Protein AF-A0A212S5J3-F1 (afdb_monomer)

Mean predicted aligned error: 6.67 Å

Foldseek 3Di:
DVVLLVLLLVLLLVLCVVPPNVLSPPDSVSSLVCCCVVAPVVLSVLSVVLNVVVVVVVVVVPDDDDDDPVVVVVSNVSSVVSSVRSPPPPD

pLDDT: mean 81.36, std 10.66, range [41.44, 90.06]

Structure (mmCIF, N/CA/C/O backbone):
data_AF-A0A212S5J3-F1
#
_entry.id   AF-A0A212S5J3-F1
#
loop_
_atom_site.group_PDB
_atom_site.id
_atom_site.type_symbol
_atom_site.label_atom_id
_atom_site.label_alt_id
_atom_site.label_comp_id
_atom_site.label_asym_id
_atom_site.label_entity_id
_atom_site.label_seq_id
_atom_site.pdbx_PDB_ins_code
_atom_site.Cartn_x
_atom_site.Cartn_y
_atom_site.Cartn_z
_atom_site.occupancy
_atom_site.B_iso_or_equiv
_atom_site.auth_seq_id
_atom_site.auth_comp_id
_atom_site.auth_asym_id
_atom_site.auth_atom_id
_atom_site.pdbx_PDB_model_num
ATOM 1 N N . MET A 1 1 ? 1.568 4.027 -12.786 1.00 67.62 1 MET A N 1
ATOM 2 C CA . MET A 1 1 ? 1.708 3.657 -11.357 1.00 67.62 1 MET A CA 1
ATOM 3 C C . MET A 1 1 ? 0.731 4.349 -10.425 1.00 67.62 1 MET A C 1
ATOM 5 O O . MET A 1 1 ? 0.261 3.703 -9.497 1.00 67.62 1 MET A O 1
ATOM 9 N N . ALA A 1 2 ? 0.316 5.585 -10.720 1.00 76.88 2 ALA A N 1
ATOM 10 C CA . ALA A 1 2 ? -0.646 6.315 -9.893 1.00 76.88 2 ALA A CA 1
ATOM 11 C C . ALA A 1 2 ? -1.971 5.566 -9.619 1.00 76.88 2 ALA A C 1
ATOM 13 O O . ALA A 1 2 ? -2.504 5.675 -8.522 1.00 76.88 2 ALA A O 1
ATOM 14 N N . LEU A 1 3 ? -2.482 4.763 -10.564 1.00 82.50 3 LEU A N 1
ATOM 15 C CA . LEU A 1 3 ? -3.712 3.978 -10.362 1.00 82.50 3 LEU A CA 1
ATOM 16 C C . LEU A 1 3 ? -3.565 2.883 -9.291 1.00 82.50 3 LEU A C 1
ATOM 18 O O . LEU A 1 3 ? -4.461 2.724 -8.468 1.00 82.50 3 LEU A O 1
ATOM 22 N N . LEU A 1 4 ? -2.433 2.168 -9.263 1.00 84.56 4 LEU A N 1
ATOM 23 C CA . LEU A 1 4 ? -2.158 1.140 -8.249 1.00 84.56 4 LEU A CA 1
ATOM 24 C C . LEU A 1 4 ? -1.995 1.763 -6.860 1.00 84.56 4 LEU A C 1
ATOM 26 O O . LEU A 1 4 ? -2.543 1.256 -5.886 1.00 84.56 4 LEU A O 1
ATOM 30 N N . LEU A 1 5 ? -1.302 2.904 -6.785 1.00 86.44 5 LEU A N 1
ATOM 31 C CA . LEU A 1 5 ? -1.168 3.673 -5.549 1.00 86.44 5 LEU A CA 1
ATOM 32 C C . LEU A 1 5 ? -2.541 4.122 -5.025 1.00 86.44 5 LEU A C 1
ATOM 34 O O . LEU A 1 5 ?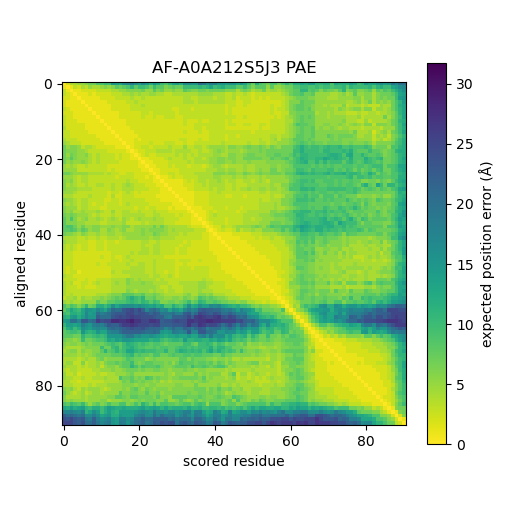 -2.851 3.925 -3.854 1.00 86.44 5 LEU A O 1
ATOM 38 N N . ARG A 1 6 ? -3.399 4.652 -5.906 1.00 87.69 6 ARG A N 1
ATOM 39 C CA . ARG A 1 6 ? -4.763 5.063 -5.543 1.00 87.69 6 ARG A CA 1
ATOM 40 C C . ARG A 1 6 ? -5.624 3.890 -5.087 1.00 87.69 6 ARG A C 1
ATOM 42 O O . ARG A 1 6 ? -6.348 4.043 -4.112 1.00 87.69 6 ARG A O 1
ATOM 49 N N . ALA A 1 7 ? -5.534 2.733 -5.743 1.00 88.19 7 ALA A N 1
ATOM 50 C CA . ALA A 1 7 ? -6.257 1.533 -5.323 1.00 88.19 7 ALA A CA 1
ATOM 51 C C . ALA A 1 7 ? -5.826 1.065 -3.921 1.00 88.19 7 ALA A C 1
ATOM 53 O O . ALA A 1 7 ? -6.672 0.722 -3.094 1.00 88.19 7 ALA A O 1
ATOM 54 N N . LEU A 1 8 ? -4.521 1.114 -3.629 1.00 87.81 8 LEU A N 1
ATOM 55 C CA . LEU A 1 8 ? -3.966 0.778 -2.317 1.00 87.81 8 LEU A CA 1
ATOM 56 C C . LEU A 1 8 ? -4.447 1.740 -1.215 1.00 87.81 8 LEU A C 1
ATOM 58 O O . LEU A 1 8 ? -4.832 1.302 -0.129 1.00 87.81 8 LEU A O 1
ATOM 62 N N . GLU A 1 9 ? -4.442 3.045 -1.491 1.00 89.69 9 GLU A N 1
ATOM 63 C CA . GLU A 1 9 ? -4.954 4.072 -0.573 1.00 89.69 9 GLU A CA 1
ATOM 64 C C . GLU A 1 9 ? -6.461 3.921 -0.343 1.00 89.69 9 GLU A C 1
ATOM 66 O O . GLU A 1 9 ? -6.938 4.013 0.788 1.00 89.69 9 GLU A O 1
ATOM 71 N N . GLU A 1 10 ? -7.221 3.634 -1.399 1.00 89.38 10 GLU A N 1
ATOM 72 C CA . GLU A 1 10 ? -8.664 3.442 -1.305 1.00 89.38 10 GLU A CA 1
ATOM 73 C C . GLU A 1 10 ? -9.023 2.189 -0.494 1.00 89.38 10 GLU A C 1
ATOM 75 O O . GLU A 1 10 ? -9.964 2.217 0.300 1.00 89.38 10 GLU A O 1
ATOM 80 N N . ALA A 1 11 ? -8.263 1.100 -0.635 1.00 88.75 11 ALA A N 1
ATOM 81 C CA . ALA A 1 11 ? -8.434 -0.098 0.183 1.00 88.75 11 ALA A CA 1
ATOM 82 C C . ALA A 1 11 ? -8.201 0.184 1.676 1.00 88.75 11 ALA A C 1
ATOM 84 O O . ALA A 1 11 ? -8.996 -0.255 2.511 1.00 88.75 11 ALA A O 1
ATOM 85 N N . LEU A 1 12 ? -7.176 0.974 2.014 1.00 89.19 12 LEU A N 1
ATOM 86 C CA . LEU A 1 12 ? -6.935 1.394 3.395 1.00 89.19 12 LEU A CA 1
ATOM 87 C C . LEU A 1 12 ? -8.071 2.288 3.917 1.00 89.19 12 LEU A C 1
ATOM 89 O O . LEU A 1 12 ? -8.585 2.057 5.013 1.00 89.19 12 LEU A O 1
ATOM 93 N N . CYS A 1 13 ? -8.544 3.240 3.109 1.00 89.56 13 CYS A N 1
ATOM 94 C CA . CYS A 1 13 ? -9.707 4.060 3.447 1.00 89.56 13 CYS A CA 1
ATOM 95 C C . CYS A 1 13 ? -10.961 3.211 3.704 1.00 89.56 13 CYS A C 1
ATOM 97 O O . CYS A 1 13 ? -11.663 3.456 4.684 1.00 89.56 13 CYS A O 1
ATOM 99 N N . ARG A 1 14 ? -11.241 2.196 2.872 1.00 88.94 14 ARG A N 1
ATOM 100 C CA . ARG A 1 14 ? -12.370 1.264 3.068 1.00 88.94 14 ARG A CA 1
ATOM 101 C C . ARG A 1 14 ? -12.231 0.454 4.356 1.00 88.94 14 ARG A C 1
ATOM 103 O O . ARG A 1 14 ? -13.206 0.308 5.091 1.00 88.94 14 ARG A O 1
ATOM 110 N N . TYR A 1 15 ? -11.027 -0.024 4.662 1.00 88.75 15 TYR A N 1
ATOM 111 C CA . TYR A 1 15 ? -10.746 -0.706 5.923 1.00 88.75 15 TYR A CA 1
ATOM 112 C C . TYR A 1 15 ? -11.066 0.194 7.131 1.00 88.75 15 TYR A C 1
ATOM 114 O O . TYR A 1 15 ? -11.776 -0.216 8.055 1.00 88.75 15 TYR A O 1
ATOM 122 N N . TRP A 1 16 ? -10.626 1.456 7.102 1.00 90.06 16 TRP A N 1
ATOM 123 C CA . TRP A 1 16 ? -10.919 2.402 8.178 1.00 90.06 16 TRP A CA 1
ATOM 124 C C . TRP A 1 16 ? -12.377 2.847 8.218 1.00 90.06 16 TRP A C 1
ATOM 126 O O . TRP A 1 16 ? -12.898 3.037 9.311 1.00 90.06 16 TRP A O 1
ATOM 136 N N . GLN A 1 17 ? -13.077 2.944 7.087 1.00 88.31 17 GLN A N 1
ATOM 137 C CA . GLN A 1 17 ? -14.522 3.203 7.067 1.00 88.31 17 GLN A CA 1
ATOM 138 C C . GLN A 1 17 ? -15.294 2.160 7.890 1.00 88.31 17 GLN A C 1
ATOM 140 O O . GLN A 1 17 ? -16.190 2.524 8.646 1.00 88.31 17 GLN A O 1
ATOM 145 N N . GLY A 1 18 ? -14.904 0.883 7.805 1.00 85.81 18 GLY A N 1
ATOM 146 C CA . GLY A 1 18 ? -15.536 -0.199 8.564 1.00 85.81 18 GLY A CA 1
ATOM 147 C C . GLY A 1 18 ? -15.164 -0.251 10.053 1.00 85.81 18 GLY A C 1
ATOM 148 O O . GLY A 1 18 ? -15.924 -0.802 10.845 1.00 85.81 18 GLY A O 1
ATOM 149 N N . ARG A 1 19 ? -14.012 0.307 10.460 1.00 86.38 19 ARG A N 1
ATOM 150 C CA . ARG A 1 19 ? -13.527 0.237 11.856 1.00 86.38 19 ARG A CA 1
ATOM 151 C C . ARG A 1 19 ? -13.526 1.560 12.615 1.00 86.38 19 ARG A C 1
ATOM 153 O O . ARG A 1 19 ? -13.951 1.600 13.769 1.00 86.38 19 ARG A O 1
ATOM 160 N N . LYS A 1 20 ? -12.991 2.620 12.013 1.00 87.75 20 LYS A N 1
ATOM 161 C CA . LYS A 1 20 ? -12.816 3.964 12.589 1.00 87.75 20 LYS A CA 1
ATOM 162 C C . LYS A 1 20 ? -12.881 5.022 11.473 1.00 87.75 20 LYS A C 1
ATOM 164 O O . LYS A 1 20 ? -11.838 5.426 10.953 1.00 87.75 20 LYS A O 1
ATOM 169 N N . PRO A 1 21 ? -14.081 5.525 11.130 1.00 86.81 21 PRO A N 1
ATOM 170 C CA . PRO A 1 21 ? -14.273 6.493 10.045 1.00 86.81 21 PRO A CA 1
ATOM 171 C C . PRO A 1 21 ? -13.465 7.788 10.207 1.00 86.81 21 PRO A C 1
ATOM 173 O O . PRO A 1 21 ? -13.160 8.458 9.225 1.00 86.81 21 PRO A O 1
ATOM 176 N N . GLN A 1 22 ? -13.097 8.145 11.442 1.00 88.06 22 GLN A N 1
ATOM 177 C CA . GLN A 1 22 ? -12.248 9.301 11.729 1.00 88.06 22 GLN A CA 1
ATOM 178 C C . GLN A 1 22 ? -10.862 9.148 11.090 1.00 88.06 22 GLN A C 1
ATOM 180 O O . GLN A 1 22 ? -10.346 10.109 10.526 1.00 88.06 22 GLN A O 1
ATOM 185 N N . LEU A 1 23 ? -10.300 7.934 11.116 1.00 87.75 23 LEU A N 1
ATOM 186 C CA . LEU A 1 23 ? -9.002 7.639 10.512 1.00 87.75 23 LEU A CA 1
ATOM 187 C C . LEU A 1 23 ? -9.083 7.611 8.984 1.00 87.75 23 LEU A C 1
ATOM 189 O O . LEU A 1 23 ? -8.141 8.038 8.331 1.00 87.75 23 LEU A O 1
ATOM 193 N N . ALA A 1 24 ? -10.225 7.239 8.399 1.00 87.31 24 ALA A N 1
ATOM 194 C CA . ALA A 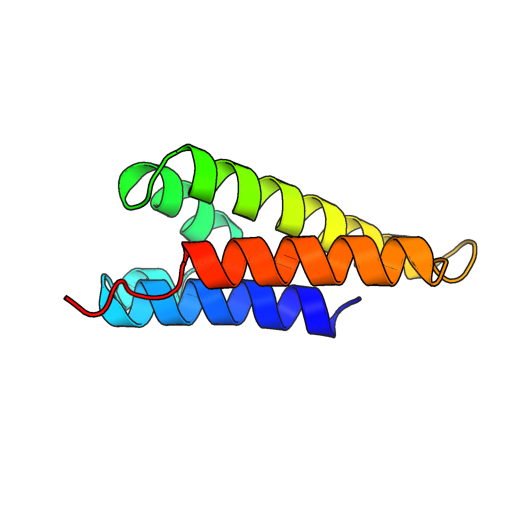1 24 ? -10.413 7.269 6.944 1.00 87.31 24 ALA A CA 1
ATOM 195 C C . ALA A 1 24 ? -10.301 8.684 6.334 1.00 87.31 24 ALA A C 1
ATOM 197 O O . ALA A 1 24 ? -10.112 8.822 5.128 1.00 87.31 24 ALA A O 1
ATOM 198 N N . ARG A 1 25 ? -10.422 9.744 7.149 1.00 85.81 25 ARG A N 1
ATOM 199 C CA . ARG A 1 25 ? -10.242 11.146 6.727 1.00 85.81 25 ARG A CA 1
ATOM 200 C C . ARG A 1 25 ? -8.802 11.641 6.878 1.00 85.81 25 ARG A C 1
ATOM 202 O O . ARG A 1 25 ? -8.483 12.724 6.394 1.00 85.81 25 ARG A O 1
ATOM 209 N N . CYS A 1 26 ? -7.954 10.887 7.573 1.00 88.44 26 CYS A N 1
ATOM 210 C CA . CYS A 1 26 ? -6.547 11.216 7.757 1.00 88.44 26 CYS A CA 1
ATOM 211 C C . CYS A 1 26 ? -5.744 10.902 6.486 1.00 88.44 26 CYS A C 1
ATOM 213 O O . CYS A 1 26 ? -6.177 10.094 5.666 1.00 88.44 26 CYS A O 1
ATOM 215 N N . PRO A 1 27 ? -4.561 11.504 6.306 1.00 85.94 27 PRO A N 1
ATOM 216 C CA . PRO A 1 27 ? -3.699 11.162 5.184 1.00 85.94 27 PRO A CA 1
ATOM 217 C C . PRO A 1 27 ? -3.168 9.712 5.279 1.00 85.94 27 PRO A C 1
ATOM 219 O O . PRO A 1 27 ? -3.065 9.173 6.386 1.00 85.94 27 PRO A O 1
ATOM 222 N N . PRO A 1 28 ? -2.778 9.083 4.149 1.00 83.50 28 PRO A N 1
ATOM 223 C CA . PRO A 1 28 ? -2.421 7.658 4.092 1.00 83.50 28 PRO A CA 1
ATOM 224 C C . PRO A 1 28 ? -1.304 7.258 5.061 1.00 83.50 28 PRO A C 1
ATOM 226 O O . PRO A 1 28 ? -1.386 6.219 5.703 1.00 83.50 28 PRO A O 1
ATOM 229 N N . HIS A 1 29 ? -0.290 8.109 5.234 1.00 83.19 29 HIS A N 1
ATOM 230 C CA . HIS A 1 29 ? 0.811 7.860 6.169 1.00 83.19 29 HIS A CA 1
ATOM 231 C C . HIS A 1 29 ? 0.341 7.798 7.633 1.00 83.19 29 HIS A C 1
ATOM 233 O O . HIS A 1 29 ? 0.803 6.955 8.396 1.00 83.19 29 HIS A O 1
ATOM 239 N N . ALA A 1 30 ? -0.610 8.652 8.028 1.00 87.00 30 ALA A N 1
ATOM 240 C CA . ALA A 1 30 ? -1.172 8.642 9.376 1.00 87.00 30 ALA A CA 1
ATOM 241 C C . ALA A 1 30 ? -2.069 7.414 9.586 1.00 87.00 30 ALA A C 1
ATOM 243 O O . ALA A 1 30 ? -2.009 6.769 10.630 1.00 87.00 30 ALA A O 1
ATOM 244 N N . GLN A 1 31 ? -2.848 7.044 8.564 1.00 88.88 31 GLN A N 1
ATOM 245 C CA . GLN A 1 31 ? -3.629 5.808 8.563 1.00 88.88 31 GLN A CA 1
ATOM 246 C C . GLN A 1 31 ? -2.737 4.565 8.724 1.00 88.88 31 GLN A C 1
ATOM 248 O O . GLN A 1 31 ? -3.090 3.655 9.468 1.00 88.88 31 GLN A O 1
ATOM 253 N N . ALA A 1 32 ? -1.577 4.535 8.065 1.00 85.44 32 ALA A N 1
ATOM 254 C CA . ALA A 1 32 ? -0.611 3.440 8.130 1.00 85.44 32 ALA A CA 1
ATOM 255 C C . ALA A 1 32 ? 0.042 3.283 9.505 1.00 85.44 32 ALA A C 1
ATOM 257 O O . ALA A 1 32 ? 0.148 2.170 10.009 1.00 85.44 32 ALA A O 1
ATOM 258 N N . LEU A 1 33 ? 0.417 4.398 10.140 1.00 85.88 33 LEU A N 1
ATOM 259 C CA . LEU A 1 33 ? 0.941 4.396 11.510 1.00 85.88 33 LEU A CA 1
ATOM 260 C C . LEU A 1 33 ? -0.077 3.807 12.488 1.00 85.88 33 LEU A C 1
ATOM 262 O O . LEU A 1 33 ? 0.267 3.017 13.362 1.00 85.88 33 LEU A O 1
ATOM 266 N N . CYS A 1 34 ? -1.356 4.148 12.318 1.00 88.25 34 CYS A N 1
ATOM 267 C CA . CYS A 1 34 ? -2.412 3.532 13.108 1.00 88.25 34 CYS A CA 1
ATOM 268 C C . CYS A 1 34 ? -2.630 2.060 12.734 1.00 88.25 34 CYS A C 1
ATOM 270 O O . CYS A 1 34 ? -3.023 1.281 13.593 1.00 88.25 34 CYS A O 1
ATOM 272 N N . LEU A 1 35 ? -2.376 1.647 11.491 1.00 86.19 35 LEU A N 1
ATOM 273 C CA . LEU A 1 35 ? -2.642 0.283 11.028 1.00 86.19 35 LEU A CA 1
ATOM 274 C C . LEU A 1 35 ? -1.868 -0.764 11.839 1.00 86.19 35 LEU A C 1
ATOM 276 O O . LEU A 1 35 ? -2.445 -1.799 12.160 1.00 86.19 35 LEU A O 1
ATOM 280 N N . GLU A 1 36 ? -0.633 -0.466 12.250 1.00 84.25 36 GLU A N 1
ATOM 281 C CA . GLU A 1 36 ? 0.196 -1.342 13.098 1.00 84.25 36 GLU A CA 1
ATOM 282 C C . GLU A 1 36 ? -0.470 -1.711 14.433 1.00 84.25 36 GLU A C 1
ATOM 284 O O . GLU A 1 36 ? -0.231 -2.788 14.967 1.00 84.25 36 GLU A O 1
ATOM 289 N N . SER A 1 37 ? -1.332 -0.838 14.964 1.00 85.56 37 SER A N 1
ATOM 290 C CA . SER A 1 37 ? -2.050 -1.076 16.224 1.00 85.56 37 SER A CA 1
ATOM 291 C C . SER A 1 37 ? -3.411 -1.766 16.046 1.00 85.56 37 SER A C 1
ATOM 293 O O . SER A 1 37 ? -4.015 -2.177 17.034 1.00 85.56 37 SER A O 1
ATOM 295 N N . TYR A 1 38 ? -3.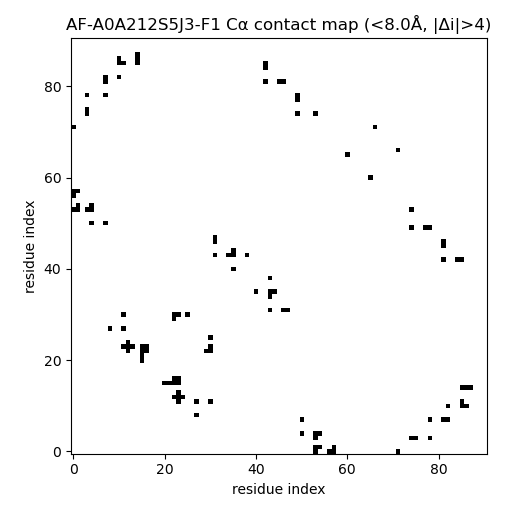937 -1.860 14.818 1.00 84.12 38 TYR A N 1
ATOM 296 C CA . TYR A 1 38 ? -5.308 -2.337 14.547 1.00 84.12 38 TYR A CA 1
ATOM 297 C C . TYR A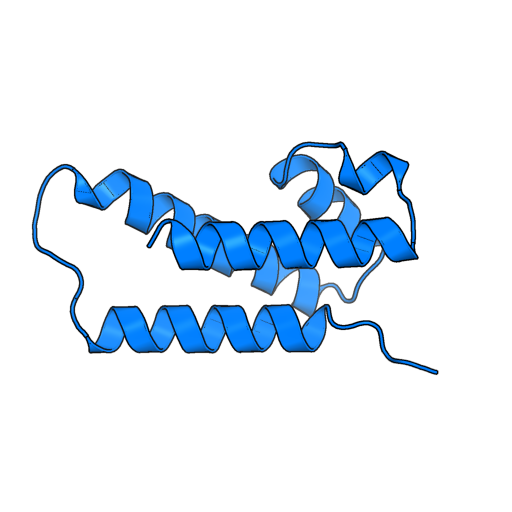 1 38 ? -5.370 -3.570 13.635 1.00 84.12 38 TYR A C 1
ATOM 299 O O . TYR A 1 38 ? -6.371 -4.293 13.647 1.00 84.12 38 TYR A O 1
ATOM 307 N N . ALA A 1 39 ? -4.351 -3.784 12.809 1.00 82.81 39 ALA A N 1
ATOM 308 C CA . ALA A 1 39 ? -4.201 -4.940 11.938 1.00 82.81 39 ALA A CA 1
ATOM 309 C C . ALA A 1 39 ? -2.986 -5.770 12.363 1.00 82.81 39 ALA A C 1
ATOM 311 O O . ALA A 1 39 ? -2.233 -5.393 13.257 1.00 82.81 39 ALA A O 1
ATOM 312 N N . ASP A 1 40 ? -2.806 -6.918 11.715 1.00 83.69 40 ASP A N 1
ATOM 313 C CA . ASP A 1 40 ? -1.625 -7.743 11.927 1.00 83.69 40 ASP A CA 1
ATOM 314 C C . ASP A 1 40 ? -0.340 -6.965 11.548 1.00 83.69 40 ASP A C 1
ATOM 316 O O . ASP A 1 40 ? -0.322 -6.320 10.488 1.00 83.69 40 ASP A O 1
ATOM 320 N N . PRO A 1 41 ? 0.737 -7.019 12.360 1.00 82.19 41 PRO A N 1
ATOM 321 C CA . PRO A 1 41 ? 1.981 -6.296 12.090 1.00 82.19 41 PRO A CA 1
ATOM 322 C C . PRO A 1 41 ? 2.592 -6.615 10.721 1.00 82.19 41 PRO A C 1
ATOM 324 O O . PRO A 1 41 ? 3.232 -5.760 10.107 1.00 82.19 41 PRO A O 1
ATOM 327 N N . ASP A 1 42 ? 2.390 -7.829 10.201 1.00 84.88 42 ASP A N 1
ATOM 328 C CA . ASP A 1 42 ? 2.862 -8.194 8.869 1.00 84.88 42 ASP A CA 1
ATOM 329 C C . ASP A 1 42 ? 2.075 -7.466 7.773 1.00 84.88 42 ASP A C 1
ATOM 331 O O . ASP A 1 42 ? 2.656 -6.982 6.802 1.00 84.88 42 ASP A O 1
ATOM 335 N N . THR A 1 43 ? 0.764 -7.302 7.964 1.00 85.12 43 THR A N 1
ATOM 336 C CA . THR A 1 43 ? -0.103 -6.562 7.033 1.00 85.12 43 THR A CA 1
ATOM 337 C C . THR A 1 43 ? 0.262 -5.081 7.001 1.00 85.12 43 THR A C 1
ATOM 339 O O . THR A 1 43 ? 0.377 -4.500 5.920 1.00 85.12 43 THR A O 1
ATOM 342 N N . ALA A 1 44 ? 0.503 -4.478 8.167 1.00 86.69 44 ALA A N 1
ATOM 343 C CA . ALA A 1 44 ? 0.892 -3.074 8.259 1.00 86.69 44 ALA A CA 1
ATOM 344 C C . ALA A 1 44 ? 2.255 -2.805 7.600 1.00 86.69 44 ALA A C 1
ATOM 346 O O . ALA A 1 44 ? 2.378 -1.896 6.777 1.00 86.69 44 ALA A O 1
ATOM 347 N N . ARG A 1 45 ? 3.260 -3.652 7.872 1.00 86.81 45 ARG A N 1
ATOM 348 C CA . ARG A 1 45 ? 4.581 -3.547 7.228 1.00 86.81 45 ARG A CA 1
ATOM 349 C C . ARG A 1 45 ? 4.503 -3.714 5.715 1.00 86.81 45 ARG A C 1
ATOM 351 O O . ARG A 1 45 ? 5.128 -2.938 4.994 1.00 86.81 45 ARG A O 1
ATOM 358 N N . ARG A 1 46 ? 3.737 -4.697 5.226 1.00 88.12 46 ARG A N 1
ATOM 359 C CA . ARG A 1 46 ? 3.545 -4.908 3.782 1.00 88.12 46 ARG A CA 1
ATOM 360 C C . ARG A 1 46 ? 2.891 -3.703 3.125 1.00 88.12 46 ARG A C 1
ATOM 362 O O . ARG A 1 46 ? 3.401 -3.242 2.112 1.00 88.12 46 ARG A O 1
ATOM 369 N N . TRP A 1 47 ? 1.830 -3.157 3.720 1.00 89.75 47 TRP A N 1
ATOM 370 C CA . TRP A 1 47 ? 1.182 -1.956 3.195 1.00 89.75 47 TRP A CA 1
ATOM 371 C C . TRP A 1 47 ? 2.176 -0.795 3.071 1.00 89.75 47 TRP A C 1
ATOM 373 O O . TRP A 1 47 ? 2.289 -0.202 1.999 1.00 89.75 47 TRP A O 1
ATOM 383 N N . SER A 1 48 ? 2.956 -0.526 4.124 1.00 88.88 48 SER A N 1
ATOM 384 C CA . SER A 1 48 ? 3.945 0.559 4.131 1.00 88.88 48 SER A CA 1
ATOM 385 C C . SER A 1 48 ? 5.049 0.349 3.091 1.00 88.88 48 SER A C 1
ATOM 387 O O . SER A 1 48 ? 5.422 1.292 2.392 1.00 88.88 48 SER A O 1
ATOM 389 N N . ALA A 1 49 ? 5.541 -0.885 2.935 1.00 88.56 49 ALA A N 1
ATOM 390 C CA . ALA A 1 49 ? 6.549 -1.226 1.934 1.00 88.56 49 ALA A CA 1
ATOM 391 C C . ALA A 1 49 ? 6.024 -1.048 0.498 1.00 88.56 49 ALA A C 1
ATOM 393 O O . ALA A 1 49 ? 6.686 -0.410 -0.325 1.00 88.56 49 ALA A O 1
ATOM 394 N N . THR A 1 50 ? 4.819 -1.549 0.205 1.00 89.12 50 THR A N 1
ATOM 395 C CA . THR A 1 50 ? 4.184 -1.423 -1.116 1.00 89.12 50 THR A CA 1
ATOM 396 C C . THR A 1 50 ? 3.856 0.037 -1.439 1.00 89.12 50 THR A C 1
ATOM 398 O O . THR A 1 50 ? 4.141 0.494 -2.547 1.00 89.12 50 THR A O 1
ATOM 401 N N . TRP A 1 51 ? 3.330 0.804 -0.476 1.00 89.62 51 TRP A N 1
ATOM 402 C CA . TRP A 1 51 ? 3.034 2.229 -0.657 1.00 89.62 51 TRP A CA 1
ATOM 403 C C . TRP A 1 51 ? 4.305 3.042 -0.927 1.00 89.62 51 TRP A C 1
ATOM 405 O O . TRP A 1 51 ? 4.341 3.816 -1.882 1.00 89.62 51 TRP A O 1
ATOM 415 N N . ALA A 1 52 ? 5.379 2.822 -0.160 1.00 87.56 52 ALA A N 1
ATOM 416 C CA . ALA A 1 52 ? 6.658 3.499 -0.378 1.00 87.56 52 ALA A CA 1
ATOM 417 C C . ALA A 1 52 ? 7.271 3.152 -1.746 1.00 87.56 52 ALA A C 1
ATOM 419 O O . ALA A 1 52 ? 7.755 4.042 -2.448 1.00 87.56 52 ALA A O 1
ATOM 420 N N . GLY A 1 53 ? 7.217 1.878 -2.155 1.00 86.31 53 GLY A N 1
ATOM 421 C CA . GLY A 1 53 ? 7.697 1.422 -3.461 1.00 86.31 53 GLY A CA 1
ATOM 422 C C . GLY A 1 53 ? 6.937 2.054 -4.628 1.00 86.31 53 GLY A C 1
ATOM 423 O O . GLY A 1 53 ? 7.558 2.593 -5.544 1.00 86.31 53 GLY A O 1
ATOM 424 N N . LEU A 1 54 ? 5.602 2.059 -4.566 1.00 84.81 54 LEU A N 1
ATOM 425 C CA . LEU A 1 54 ? 4.737 2.656 -5.588 1.00 84.81 54 LEU A CA 1
ATOM 426 C C . LEU A 1 54 ? 4.825 4.178 -5.632 1.00 84.81 54 LEU A C 1
ATOM 428 O O . LEU A 1 54 ? 4.865 4.749 -6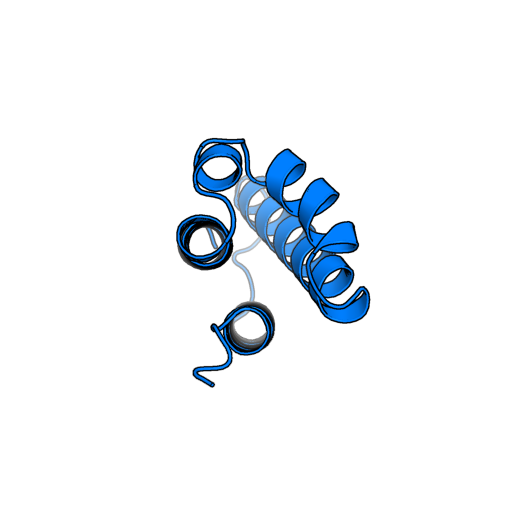.720 1.00 84.81 54 LEU A O 1
ATOM 432 N N . SER A 1 55 ? 4.852 4.835 -4.471 1.00 85.19 55 SER A N 1
ATOM 433 C CA . SER A 1 55 ? 5.015 6.286 -4.366 1.00 85.19 55 SER A CA 1
ATOM 434 C C . SER A 1 55 ? 6.339 6.708 -4.996 1.00 85.19 55 SER A C 1
ATOM 436 O O . SER A 1 55 ? 6.366 7.557 -5.888 1.00 85.19 55 SER A O 1
ATOM 438 N N . ARG A 1 56 ? 7.428 6.004 -4.659 1.00 81.94 56 ARG A N 1
ATOM 439 C CA . ARG A 1 56 ? 8.731 6.204 -5.291 1.00 81.94 56 ARG A CA 1
ATOM 440 C C . ARG A 1 56 ? 8.661 5.959 -6.798 1.00 81.94 56 ARG A C 1
ATOM 442 O O . ARG A 1 56 ? 9.033 6.836 -7.562 1.00 81.94 56 ARG A O 1
ATOM 449 N N . ALA A 1 57 ? 8.103 4.841 -7.257 1.00 79.31 57 ALA A N 1
ATOM 450 C CA . ALA A 1 57 ? 7.953 4.586 -8.689 1.00 79.31 57 ALA A CA 1
ATOM 451 C C . ALA A 1 57 ? 7.176 5.708 -9.407 1.00 79.31 57 ALA A C 1
ATOM 453 O O . ALA A 1 57 ? 7.598 6.151 -10.470 1.00 79.31 57 ALA A O 1
ATOM 454 N N . CYS A 1 58 ? 6.099 6.231 -8.807 1.00 76.94 58 CYS A N 1
ATOM 455 C CA . CYS A 1 58 ? 5.346 7.365 -9.350 1.00 76.94 58 CYS A CA 1
ATOM 456 C C . CYS A 1 58 ? 6.177 8.654 -9.423 1.00 76.94 58 CYS A C 1
ATOM 458 O O . CYS A 1 58 ? 6.060 9.380 -10.404 1.00 76.94 58 CYS A O 1
ATOM 460 N N . HIS A 1 59 ? 7.012 8.929 -8.418 1.00 74.19 59 HIS A N 1
ATOM 461 C CA . HIS A 1 59 ? 7.899 10.096 -8.395 1.00 74.19 59 HIS A CA 1
ATOM 462 C C . HIS A 1 59 ? 9.044 9.990 -9.419 1.00 74.19 59 HIS A C 1
ATOM 464 O O . HIS A 1 59 ? 9.421 10.990 -10.023 1.00 74.19 59 HIS A O 1
ATOM 470 N N . TYR A 1 60 ? 9.587 8.789 -9.640 1.00 65.62 60 TYR A N 1
ATOM 471 C CA . TYR A 1 60 ? 10.740 8.564 -10.523 1.00 65.62 60 TYR A CA 1
ATOM 472 C C . TYR A 1 60 ? 10.382 8.492 -12.020 1.00 65.62 60 TYR A C 1
ATOM 474 O O . TYR A 1 60 ? 11.264 8.651 -12.859 1.00 65.62 60 TYR A O 1
ATOM 482 N N . HIS A 1 61 ? 9.099 8.355 -12.381 1.00 62.12 61 HIS A N 1
ATOM 483 C CA . HIS A 1 61 ? 8.634 8.397 -13.783 1.00 62.12 61 HIS A CA 1
ATOM 484 C C . HIS A 1 61 ? 8.843 9.753 -14.485 1.00 62.12 61 HIS A C 1
ATOM 486 O O . HIS A 1 61 ? 8.456 9.910 -15.641 1.00 62.12 61 HIS A O 1
ATOM 492 N N . GLY A 1 62 ? 9.438 10.734 -13.804 1.00 56.38 62 GLY A N 1
ATOM 493 C CA . GLY A 1 62 ? 9.806 12.010 -14.395 1.00 56.38 62 GLY A CA 1
ATOM 494 C C . GLY A 1 62 ? 11.067 11.981 -15.259 1.00 56.38 62 GLY A C 1
ATOM 495 O O . GLY A 1 62 ? 11.198 12.898 -16.062 1.00 56.38 62 GLY A O 1
ATOM 496 N N . TYR A 1 63 ? 11.981 11.003 -15.117 1.00 53.00 63 TYR A N 1
ATOM 497 C CA . TYR A 1 63 ? 13.308 11.168 -15.734 1.00 53.00 63 TYR A CA 1
ATOM 498 C C . TYR A 1 63 ? 13.933 10.013 -16.527 1.00 53.00 63 TYR A C 1
ATOM 500 O O . TYR A 1 63 ? 14.521 10.322 -17.555 1.00 53.00 63 TYR A O 1
ATOM 508 N N . GLU A 1 64 ? 13.834 8.724 -16.191 1.00 58.03 64 GLU A N 1
ATOM 509 C CA . GLU A 1 64 ? 14.599 7.710 -16.953 1.00 58.03 64 GLU A CA 1
ATOM 510 C C . GLU A 1 64 ? 13.869 6.357 -17.018 1.00 58.03 64 GLU A C 1
ATOM 512 O O . GLU A 1 64 ? 13.623 5.732 -15.996 1.00 58.03 64 GLU A O 1
ATOM 517 N N . LEU A 1 65 ? 13.532 5.930 -18.244 1.00 60.75 65 LEU A N 1
ATOM 518 C CA . LEU A 1 65 ? 12.853 4.684 -18.647 1.00 60.75 65 LEU A CA 1
ATOM 519 C C . LEU A 1 65 ? 11.444 4.408 -18.079 1.00 60.75 65 LEU A C 1
ATOM 521 O O . LEU A 1 65 ? 11.170 4.447 -16.883 1.00 60.75 65 LEU A O 1
ATOM 525 N N . ALA A 1 66 ? 10.533 4.026 -18.981 1.00 62.62 66 ALA A N 1
ATOM 526 C CA . ALA A 1 66 ? 9.254 3.444 -18.593 1.00 62.62 66 ALA A CA 1
ATOM 527 C C . ALA A 1 66 ? 9.491 2.113 -17.846 1.00 62.62 66 ALA A C 1
ATOM 529 O O . ALA A 1 66 ? 10.361 1.341 -18.260 1.00 62.62 66 ALA A O 1
ATOM 530 N N . PRO A 1 67 ? 8.724 1.820 -16.781 1.00 66.62 67 PRO A N 1
ATOM 531 C CA . PRO A 1 67 ? 8.861 0.580 -16.026 1.00 66.62 67 PRO A CA 1
ATOM 532 C C . PRO A 1 67 ? 8.635 -0.625 -16.936 1.00 66.62 67 PRO A C 1
ATOM 534 O O . PRO A 1 67 ? 7.770 -0.613 -17.820 1.00 66.62 67 PRO A O 1
ATOM 537 N N . THR A 1 68 ? 9.391 -1.688 -16.700 1.00 77.75 68 THR A N 1
ATOM 538 C CA . THR A 1 68 ? 9.239 -2.932 -17.449 1.00 77.75 68 THR A CA 1
ATOM 539 C C . THR A 1 68 ? 7.910 -3.608 -17.110 1.00 77.75 68 THR A C 1
ATOM 541 O O . THR A 1 68 ? 7.377 -3.485 -16.006 1.00 77.75 68 THR A O 1
ATOM 544 N N . HIS A 1 69 ? 7.369 -4.387 -18.049 1.00 78.31 69 HIS A N 1
ATOM 545 C CA . HIS A 1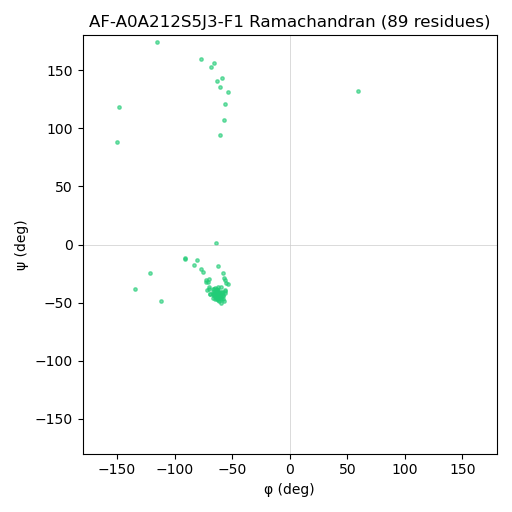 69 ? 6.140 -5.156 -17.823 1.00 78.31 69 HIS A CA 1
ATOM 546 C C . HIS A 1 69 ? 6.229 -6.084 -16.594 1.00 78.31 69 HIS A C 1
ATOM 548 O O . HIS A 1 69 ? 5.235 -6.281 -15.894 1.00 78.31 69 HIS A O 1
ATOM 554 N N . ALA A 1 70 ? 7.420 -6.622 -16.310 1.00 80.19 70 ALA A N 1
ATOM 555 C CA . ALA A 1 70 ? 7.672 -7.467 -15.147 1.00 80.19 70 ALA A CA 1
ATOM 556 C C . ALA A 1 70 ? 7.531 -6.690 -13.827 1.00 80.19 70 ALA A C 1
ATOM 558 O O . ALA A 1 70 ? 6.864 -7.167 -12.912 1.00 80.19 70 ALA A O 1
ATOM 559 N N . GLU A 1 71 ? 8.080 -5.475 -13.745 1.00 77.94 71 GLU A N 1
ATOM 560 C CA . GLU A 1 71 ? 7.930 -4.601 -12.570 1.00 77.94 71 GLU A CA 1
ATOM 561 C C . GLU A 1 71 ? 6.471 -4.184 -12.361 1.00 77.94 71 GLU A C 1
ATOM 563 O O . GLU A 1 71 ? 5.975 -4.197 -11.236 1.00 77.94 71 GLU A O 1
ATOM 568 N N . LEU A 1 72 ? 5.748 -3.897 -13.450 1.00 81.19 72 LEU A N 1
ATOM 569 C CA . LEU A 1 72 ? 4.314 -3.606 -13.396 1.00 81.19 72 LEU A CA 1
ATOM 570 C C . LEU A 1 72 ? 3.504 -4.774 -12.824 1.00 81.19 72 LEU A C 1
ATOM 572 O O . LEU A 1 72 ? 2.612 -4.557 -12.003 1.00 81.19 72 LEU A O 1
ATOM 576 N N . CYS A 1 73 ? 3.808 -6.000 -13.256 1.00 84.75 73 CYS A N 1
ATOM 577 C CA . CYS A 1 73 ? 3.150 -7.197 -12.743 1.00 84.75 73 CYS A CA 1
ATOM 578 C C . CYS A 1 73 ? 3.492 -7.432 -11.272 1.00 84.75 73 CYS A C 1
ATOM 580 O O . CYS A 1 73 ? 2.579 -7.623 -10.480 1.00 84.75 73 CYS A O 1
ATOM 582 N N . ALA A 1 74 ? 4.765 -7.319 -10.887 1.00 85.19 74 ALA A N 1
ATOM 583 C CA . ALA A 1 74 ? 5.179 -7.470 -9.494 1.00 85.19 74 ALA A CA 1
ATOM 584 C C . ALA A 1 74 ? 4.461 -6.473 -8.568 1.00 85.19 74 ALA A C 1
ATOM 586 O O . AL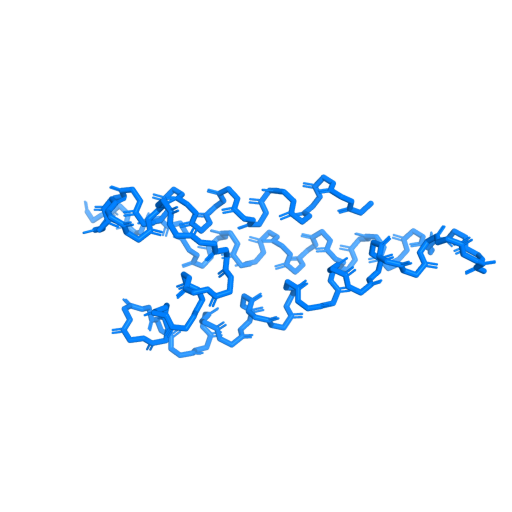A A 1 74 ? 3.933 -6.857 -7.527 1.00 85.19 74 ALA A O 1
ATOM 587 N N . TRP A 1 75 ? 4.360 -5.202 -8.974 1.00 84.56 75 TRP A N 1
ATOM 588 C CA . TRP A 1 75 ? 3.632 -4.193 -8.204 1.00 84.56 75 TRP A CA 1
ATOM 589 C C . TRP A 1 75 ? 2.131 -4.457 -8.125 1.00 84.56 75 TRP A C 1
ATOM 591 O O . TRP A 1 75 ? 1.532 -4.222 -7.077 1.00 84.56 75 TRP A O 1
ATOM 601 N N . ARG A 1 76 ? 1.511 -4.933 -9.211 1.00 84.75 76 ARG A N 1
ATOM 602 C CA . ARG A 1 76 ? 0.098 -5.331 -9.192 1.00 84.75 76 ARG A CA 1
ATOM 603 C C . ARG A 1 76 ? -0.119 -6.468 -8.195 1.00 84.75 76 ARG A C 1
ATOM 605 O O . ARG A 1 76 ? -1.003 -6.357 -7.353 1.00 84.75 76 ARG A O 1
ATOM 612 N N . ASP A 1 77 ? 0.705 -7.506 -8.259 1.00 88.00 77 ASP A N 1
ATOM 613 C CA . ASP A 1 77 ? 0.567 -8.695 -7.419 1.00 88.00 77 ASP A CA 1
ATOM 614 C C . ASP A 1 77 ? 0.779 -8.354 -5.926 1.00 88.00 77 ASP A C 1
ATOM 616 O O . ASP A 1 77 ? 0.063 -8.853 -5.053 1.00 88.00 77 ASP A O 1
ATOM 620 N N . ASP A 1 78 ? 1.710 -7.443 -5.615 1.00 86.31 78 ASP A N 1
ATOM 621 C CA . ASP A 1 78 ? 1.906 -6.928 -4.255 1.00 86.31 78 ASP A CA 1
ATOM 622 C C . ASP A 1 78 ? 0.696 -6.126 -3.755 1.00 86.31 78 ASP A C 1
ATOM 624 O O . ASP A 1 78 ? 0.261 -6.308 -2.614 1.00 86.31 78 ASP A O 1
ATOM 628 N N . VAL A 1 79 ? 0.114 -5.270 -4.601 1.00 86.38 79 VAL A N 1
ATOM 629 C CA . VAL A 1 79 ? -1.103 -4.516 -4.260 1.00 86.38 79 VAL A CA 1
ATOM 630 C C . VAL A 1 79 ? -2.277 -5.456 -4.024 1.00 86.38 79 VAL A C 1
ATOM 632 O O . VAL A 1 79 ? -2.957 -5.318 -3.010 1.00 86.38 79 VAL A O 1
ATOM 635 N N . GLU A 1 80 ? -2.501 -6.435 -4.899 1.00 88.31 80 GLU A N 1
ATOM 636 C CA . GLU A 1 80 ? -3.568 -7.427 -4.739 1.00 88.31 80 GLU A CA 1
ATOM 637 C C . GLU A 1 80 ? -3.421 -8.209 -3.431 1.00 88.31 80 GLU A C 1
ATOM 639 O O . GLU A 1 80 ? -4.399 -8.397 -2.704 1.00 88.31 80 GLU A O 1
ATOM 644 N N . ARG A 1 81 ? -2.192 -8.594 -3.070 1.00 86.88 81 ARG A N 1
ATOM 645 C CA . ARG A 1 81 ? -1.913 -9.280 -1.805 1.00 86.88 81 ARG A CA 1
ATOM 646 C C . ARG A 1 81 ? -2.245 -8.412 -0.592 1.00 86.88 81 ARG A C 1
ATOM 648 O O . ARG A 1 81 ? -2.837 -8.910 0.366 1.00 86.88 81 ARG A O 1
ATOM 655 N N . VAL A 1 82 ? -1.883 -7.130 -0.619 1.00 84.00 82 VAL A N 1
ATOM 656 C CA . VAL A 1 82 ? -2.189 -6.202 0.480 1.00 84.00 82 VAL A CA 1
ATOM 657 C C . VAL A 1 82 ? -3.689 -5.919 0.564 1.00 84.00 82 VAL A C 1
ATOM 659 O O . VAL A 1 82 ? -4.247 -5.952 1.659 1.00 84.00 82 VAL A O 1
ATOM 662 N N . ILE A 1 83 ? -4.368 -5.708 -0.567 1.00 86.56 83 ILE A N 1
ATOM 663 C CA . ILE A 1 83 ? -5.827 -5.523 -0.608 1.00 86.56 83 ILE A CA 1
ATOM 664 C C . ILE A 1 83 ? -6.538 -6.766 -0.065 1.00 86.56 83 ILE A C 1
ATOM 666 O O . ILE A 1 83 ? -7.449 -6.633 0.748 1.00 86.56 83 ILE A O 1
ATOM 670 N N . GLY A 1 84 ? -6.097 -7.966 -0.448 1.00 84.69 84 GLY A N 1
ATOM 671 C CA . GLY A 1 84 ? -6.636 -9.222 0.072 1.00 84.69 84 GLY A CA 1
ATOM 672 C C . GLY A 1 84 ? -6.427 -9.392 1.580 1.00 84.69 84 GLY A C 1
ATOM 673 O O . GLY A 1 84 ? -7.315 -9.888 2.268 1.00 84.69 84 GLY A O 1
ATOM 674 N N . ALA A 1 85 ? -5.292 -8.938 2.117 1.00 82.81 85 ALA A N 1
ATOM 675 C CA . ALA A 1 85 ? -5.023 -8.965 3.556 1.00 82.81 85 ALA A CA 1
ATOM 676 C C . ALA A 1 85 ? -5.842 -7.924 4.345 1.00 82.81 85 ALA A C 1
ATOM 678 O O . ALA A 1 85 ? -6.214 -8.172 5.492 1.00 82.81 85 ALA A O 1
ATOM 679 N N . LEU A 1 86 ? -6.127 -6.770 3.731 1.00 79.00 86 LEU A N 1
ATOM 680 C CA . LEU A 1 86 ? -6.945 -5.697 4.305 1.00 79.00 86 LEU A CA 1
ATOM 681 C C . LEU A 1 86 ? -8.449 -5.915 4.132 1.00 79.00 86 LEU A C 1
ATOM 683 O O . LEU A 1 86 ? -9.234 -5.256 4.822 1.00 79.00 86 LEU A O 1
ATOM 687 N N . ALA A 1 87 ? -8.858 -6.800 3.218 1.00 75.00 87 ALA A N 1
ATOM 688 C CA . ALA A 1 87 ? -10.257 -7.113 2.999 1.00 75.00 87 ALA A CA 1
ATOM 689 C C . ALA A 1 87 ? -10.892 -7.511 4.339 1.00 75.00 87 ALA A C 1
ATOM 691 O O . ALA A 1 87 ? -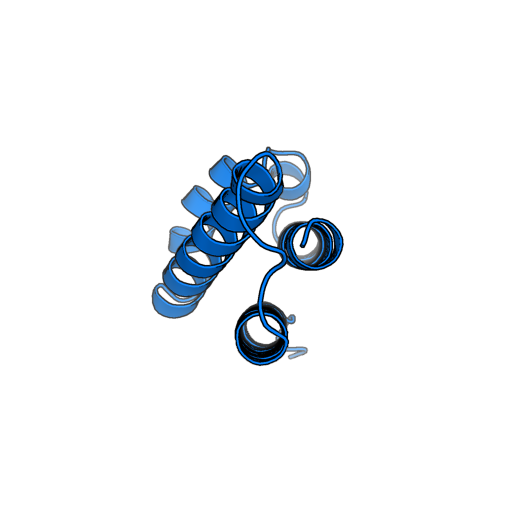10.315 -8.314 5.085 1.00 75.00 87 ALA A O 1
ATOM 692 N N . PRO A 1 88 ? -12.057 -6.936 4.686 1.00 57.66 88 PRO A N 1
ATOM 693 C CA . PRO A 1 88 ? -12.730 -7.300 5.914 1.00 57.66 88 PRO A CA 1
ATOM 694 C C . PRO A 1 88 ? -12.950 -8.808 5.871 1.00 57.66 88 PRO A C 1
ATOM 696 O O . PRO A 1 88 ? -13.585 -9.322 4.952 1.00 57.66 88 PRO A O 1
ATOM 699 N N . ARG A 1 89 ? -12.397 -9.527 6.854 1.00 54.66 89 ARG A N 1
ATOM 700 C CA . ARG A 1 89 ? -12.839 -10.888 7.139 1.00 54.66 89 ARG A CA 1
ATOM 701 C C . ARG A 1 89 ? -14.311 -10.765 7.498 1.00 54.66 89 ARG A C 1
ATOM 703 O O . ARG A 1 89 ? -14.629 -10.414 8.634 1.00 54.66 89 ARG A O 1
ATOM 710 N N . THR A 1 90 ? -15.182 -10.950 6.510 1.00 43.34 90 THR A N 1
ATOM 711 C CA . THR A 1 90 ? -16.614 -11.100 6.723 1.00 43.34 90 THR A CA 1
ATOM 712 C C . THR A 1 90 ? -16.742 -12.284 7.667 1.00 43.34 90 THR A C 1
ATOM 714 O O . THR A 1 90 ? -16.376 -13.406 7.316 1.00 43.34 90 THR A O 1
ATOM 717 N N . ARG A 1 91 ? -17.075 -11.975 8.917 1.00 41.44 91 ARG A N 1
ATOM 718 C CA . ARG A 1 91 ? -17.291 -12.957 9.968 1.00 41.44 91 ARG A CA 1
ATOM 719 C C . ARG A 1 91 ? -18.676 -13.556 9.806 1.00 41.44 91 ARG A C 1
ATOM 721 O O . ARG A 1 91 ? -19.577 -12.788 9.402 1.00 41.44 91 ARG A O 1
#

Sequence (91 aa):
MALLLRALEEALCRYWQGRKPQLARCPPHAQALCLESYADPDTARRWSATWAGLSRACHYHGYELAPTHAELCAWRDDVERVIGALAPRTR

Radius of gyration: 13.55 Å; Cα contacts (8 Å, |Δi|>4): 62; chains: 1; bounding box: 32×25×35 Å

Secondary structure (DSSP, 8-state):
-HHHHHHHHHHHHHHHHHH-TTGGGS-HHHHHHHHHHHS-HHHHHHHHHHHHHHHHHHHHTTTS-PPPHHHHHHHHHHHHHHHHHHS----

Solvent-accessible surface area (backbone atoms only — not comparable to full-atom values): 5232 Å² total; per-residue (Å²): 98,63,67,60,48,47,50,53,51,49,45,52,32,53,44,24,53,78,74,41,56,75,49,40,73,46,56,68,71,61,40,48,65,52,29,49,81,76,47,57,60,67,57,30,52,50,45,53,52,53,49,52,52,39,52,48,53,50,66,50,68,78,76,70,76,82,81,50,73,66,5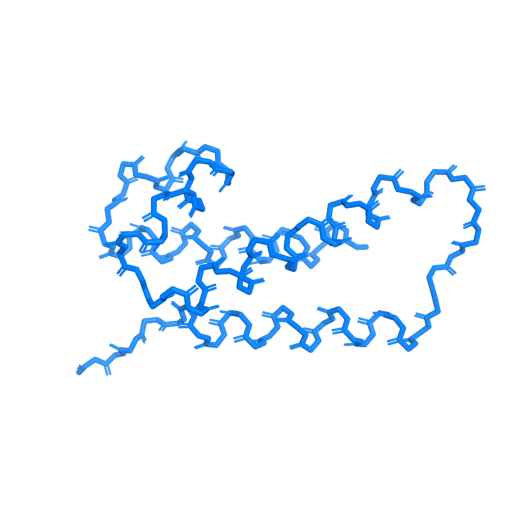8,54,48,53,53,49,54,53,46,52,52,44,46,62,68,54,47,77,80,83,124